Protein AF-B0MLB2-F1 (afdb_monomer_lite)

Str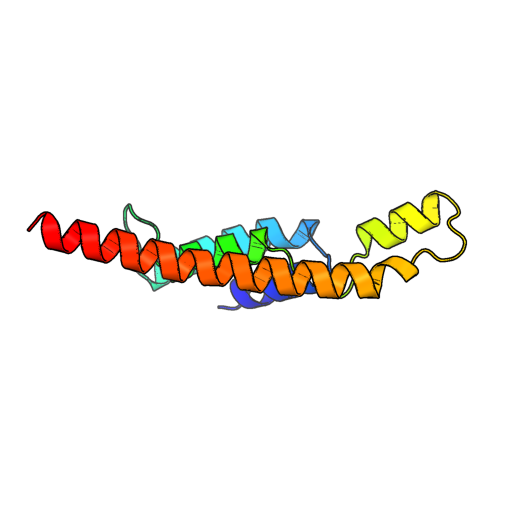ucture (mmCIF, N/CA/C/O backbone):
data_AF-B0MLB2-F1
#
_entry.id   AF-B0MLB2-F1
#
loop_
_atom_site.group_PDB
_atom_site.id
_atom_site.type_symbol
_atom_site.label_atom_id
_atom_site.label_alt_id
_atom_site.label_comp_id
_atom_site.label_asym_id
_atom_site.label_entity_id
_atom_site.label_seq_id
_atom_site.pdbx_PDB_ins_code
_atom_site.Cartn_x
_atom_site.Cartn_y
_atom_site.Cartn_z
_atom_site.occupancy
_atom_site.B_iso_or_equiv
_atom_site.auth_seq_id
_atom_site.auth_comp_id
_atom_site.auth_asym_id
_atom_site.auth_atom_id
_atom_site.pdbx_PDB_model_num
ATOM 1 N N . MET A 1 1 ? -4.051 15.295 7.555 1.00 69.62 1 MET A N 1
ATOM 2 C CA . MET A 1 1 ? -4.400 15.178 6.111 1.00 69.62 1 MET A CA 1
ATOM 3 C C . MET A 1 1 ? -3.174 15.246 5.205 1.00 69.62 1 MET A C 1
ATOM 5 O O . MET A 1 1 ? -3.044 14.394 4.333 1.00 69.62 1 MET A O 1
ATOM 9 N N . GLN A 1 2 ? -2.277 16.225 5.381 1.00 86.38 2 GLN A N 1
ATOM 10 C CA . GLN A 1 2 ? -1.121 16.411 4.491 1.00 86.38 2 GLN A CA 1
ATOM 11 C C . GLN A 1 2 ? -0.227 15.164 4.434 1.00 86.38 2 GLN A C 1
ATOM 13 O O . GLN A 1 2 ? 0.089 14.690 3.346 1.00 86.38 2 GLN A O 1
ATOM 18 N N . TYR A 1 3 ? 0.096 14.558 5.582 1.00 90.19 3 TYR A N 1
ATOM 19 C CA . TYR A 1 3 ? 0.935 13.357 5.610 1.00 90.19 3 TYR A CA 1
ATOM 20 C C . TYR A 1 3 ? 0.285 12.133 4.959 1.00 90.19 3 TYR A C 1
ATOM 22 O O . TYR A 1 3 ? 1.007 11.316 4.404 1.00 90.19 3 TYR A O 1
ATOM 30 N N . ILE A 1 4 ? -1.049 12.015 4.967 1.00 88.00 4 ILE A N 1
ATOM 31 C CA . ILE A 1 4 ? -1.768 10.924 4.282 1.00 88.00 4 ILE A CA 1
ATOM 32 C C . ILE A 1 4 ? -1.567 11.041 2.769 1.00 88.00 4 ILE A C 1
ATOM 34 O O . ILE A 1 4 ? -1.214 10.066 2.110 1.00 88.00 4 ILE A O 1
ATOM 38 N N . ILE A 1 5 ? -1.755 12.248 2.230 1.00 88.38 5 ILE A N 1
ATOM 39 C CA . ILE A 1 5 ? -1.587 12.524 0.800 1.00 88.38 5 ILE A CA 1
ATOM 40 C C . ILE A 1 5 ? -0.126 12.317 0.396 1.00 88.38 5 ILE A C 1
ATOM 42 O O . ILE A 1 5 ? 0.143 11.619 -0.578 1.00 88.38 5 ILE A O 1
ATOM 46 N N . LEU A 1 6 ? 0.823 12.864 1.163 1.00 89.50 6 LEU A N 1
ATOM 47 C CA . LEU A 1 6 ? 2.249 12.678 0.891 1.00 89.50 6 LEU A CA 1
ATOM 48 C C . LEU A 1 6 ? 2.663 11.205 0.961 1.00 89.50 6 LEU A C 1
ATOM 50 O O . LEU A 1 6 ? 3.403 10.745 0.098 1.00 89.50 6 LEU A O 1
ATOM 54 N N . ASN A 1 7 ? 2.181 10.459 1.954 1.00 90.00 7 ASN A N 1
ATOM 55 C CA . ASN A 1 7 ? 2.432 9.028 2.069 1.00 90.00 7 ASN A CA 1
ATOM 56 C C . ASN A 1 7 ? 1.903 8.277 0.833 1.00 90.00 7 ASN A C 1
ATOM 58 O O . ASN A 1 7 ? 2.662 7.551 0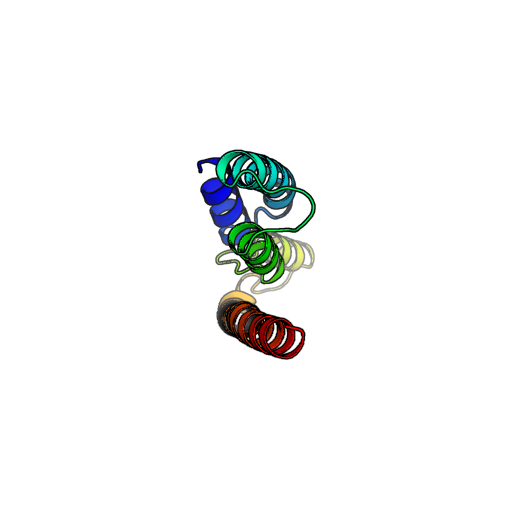.192 1.00 90.00 7 ASN A O 1
ATOM 62 N N . PHE A 1 8 ? 0.656 8.533 0.428 1.00 87.50 8 PHE A N 1
ATOM 63 C CA . PHE A 1 8 ? 0.070 7.924 -0.766 1.00 87.50 8 PHE A CA 1
ATOM 64 C C . PHE A 1 8 ? 0.861 8.253 -2.041 1.00 87.50 8 PHE A C 1
ATOM 66 O O . PHE A 1 8 ? 1.237 7.346 -2.781 1.00 87.50 8 PHE A O 1
ATOM 73 N N . ILE A 1 9 ? 1.182 9.532 -2.267 1.00 88.25 9 ILE A N 1
ATOM 74 C CA . ILE A 1 9 ? 1.954 9.982 -3.436 1.00 88.25 9 ILE A CA 1
ATOM 75 C C . ILE A 1 9 ? 3.360 9.377 -3.430 1.00 88.25 9 ILE A C 1
ATOM 77 O O . ILE A 1 9 ? 3.826 8.906 -4.463 1.00 88.25 9 ILE A O 1
ATOM 81 N N . SER A 1 10 ? 4.040 9.345 -2.283 1.00 88.75 10 SER A N 1
ATOM 82 C CA . SER A 1 10 ? 5.384 8.767 -2.191 1.00 88.75 10 SER A CA 1
ATOM 83 C C . SER A 1 10 ? 5.394 7.273 -2.521 1.00 88.75 10 SER A C 1
ATOM 85 O O . SER A 1 10 ? 6.291 6.817 -3.226 1.00 88.75 10 SER A O 1
ATOM 87 N N . ASN A 1 11 ? 4.369 6.523 -2.100 1.00 85.12 11 ASN A N 1
ATOM 88 C CA . ASN A 1 11 ? 4.217 5.116 -2.462 1.00 85.12 11 ASN A CA 1
ATOM 89 C C . ASN A 1 11 ? 3.940 4.967 -3.968 1.00 85.12 11 ASN A C 1
ATOM 91 O O . ASN A 1 11 ? 4.549 4.135 -4.630 1.00 85.12 11 ASN A O 1
ATOM 95 N N . LEU A 1 12 ? 3.099 5.839 -4.528 1.00 86.44 12 LEU A N 1
ATOM 96 C CA . LEU A 1 12 ? 2.712 5.832 -5.940 1.00 86.44 12 LEU A CA 1
ATOM 97 C C . LEU A 1 12 ? 3.864 6.195 -6.891 1.00 86.44 12 LEU A C 1
ATOM 99 O O . LEU A 1 12 ? 3.963 5.644 -7.986 1.00 86.44 12 LEU A O 1
ATOM 103 N N . LEU A 1 13 ? 4.780 7.058 -6.456 1.00 86.81 13 LEU A N 1
ATOM 104 C CA . LEU A 1 13 ? 6.003 7.412 -7.187 1.00 86.81 13 LEU A CA 1
ATOM 105 C C . LEU A 1 13 ? 7.162 6.421 -6.970 1.00 86.81 13 LEU A C 1
ATOM 107 O O . LEU A 1 13 ? 8.247 6.628 -7.509 1.00 86.81 13 LEU A O 1
ATOM 111 N N . GLY A 1 14 ? 6.967 5.369 -6.168 1.00 78.50 14 GLY A N 1
ATOM 112 C CA . GLY A 1 14 ? 8.022 4.401 -5.853 1.00 78.50 14 GLY A CA 1
ATOM 113 C C . GLY A 1 14 ? 9.101 4.939 -4.909 1.00 78.50 14 GLY A C 1
ATOM 114 O O . GLY A 1 14 ? 10.184 4.370 -4.815 1.00 78.50 14 GLY A O 1
ATOM 115 N N . LEU A 1 15 ? 8.819 6.014 -4.170 1.00 82.25 15 LEU A N 1
ATOM 116 C CA . LEU A 1 15 ? 9.692 6.580 -3.138 1.00 82.25 15 LEU A CA 1
ATOM 117 C C . LEU A 1 15 ? 9.470 5.869 -1.792 1.00 82.25 15 LEU A C 1
ATOM 119 O O . LEU A 1 15 ? 9.215 6.506 -0.766 1.00 82.25 15 LEU A O 1
ATOM 123 N N . GLY A 1 16 ? 9.562 4.534 -1.784 1.00 73.00 16 GLY A N 1
ATOM 124 C CA . GLY A 1 16 ? 9.247 3.695 -0.618 1.00 73.00 16 GLY A CA 1
ATOM 125 C C . GLY A 1 16 ? 10.003 4.092 0.657 1.00 73.00 16 GLY A C 1
ATOM 126 O O . GLY A 1 16 ? 9.427 4.096 1.744 1.00 73.00 16 GLY A O 1
ATOM 127 N N . ASN A 1 17 ? 11.250 4.550 0.514 1.00 77.94 17 ASN A N 1
ATOM 128 C CA . ASN A 1 17 ? 12.088 5.026 1.622 1.00 77.94 17 ASN A CA 1
ATOM 129 C C . ASN A 1 17 ? 11.503 6.251 2.350 1.00 77.94 17 ASN A C 1
ATOM 131 O O . ASN A 1 17 ? 11.715 6.415 3.550 1.00 77.94 17 ASN A O 1
ATOM 135 N N . ALA A 1 18 ? 10.755 7.103 1.645 1.00 82.00 18 ALA A N 1
ATOM 136 C CA . ALA A 1 18 ? 10.064 8.250 2.232 1.00 82.00 18 ALA A CA 1
ATOM 137 C C . ALA A 1 18 ? 8.641 7.896 2.695 1.00 82.00 18 ALA A C 1
ATOM 139 O O . ALA A 1 18 ? 8.109 8.539 3.600 1.00 82.00 18 ALA A O 1
ATOM 140 N N . SER A 1 19 ? 8.032 6.859 2.118 1.00 84.56 19 SER A N 1
ATOM 141 C CA . SER A 1 19 ? 6.645 6.485 2.393 1.00 84.56 19 SER A CA 1
ATOM 142 C C . SER A 1 19 ? 6.414 6.074 3.845 1.00 84.56 19 SER A C 1
ATOM 144 O O . SER A 1 19 ? 5.539 6.632 4.505 1.00 84.56 19 SER A O 1
ATOM 146 N N . THR A 1 20 ? 7.238 5.184 4.399 1.00 85.88 20 THR A N 1
ATOM 147 C CA . THR A 1 20 ? 7.081 4.684 5.777 1.00 85.88 20 THR A CA 1
ATOM 148 C C . THR A 1 20 ? 7.121 5.780 6.856 1.00 85.88 20 THR A C 1
ATOM 150 O O . THR A 1 20 ? 6.197 5.826 7.673 1.00 85.88 20 THR A O 1
ATOM 153 N N . PRO A 1 21 ? 8.107 6.703 6.893 1.00 88.44 21 PRO A N 1
ATOM 154 C CA . PRO A 1 21 ? 8.110 7.772 7.895 1.00 88.44 21 PRO A CA 1
ATOM 155 C C . PRO A 1 21 ? 6.929 8.743 7.732 1.00 88.44 21 PRO A C 1
ATOM 157 O O . PRO A 1 21 ? 6.382 9.214 8.731 1.00 88.44 21 PRO A O 1
ATOM 160 N N . LEU A 1 22 ? 6.484 9.006 6.497 1.00 90.12 22 LEU A N 1
ATOM 161 C CA . LEU A 1 22 ? 5.269 9.787 6.238 1.00 90.12 22 LEU A CA 1
ATOM 162 C C . LEU A 1 22 ? 4.011 9.049 6.715 1.00 90.12 22 LEU A C 1
ATOM 164 O O . LEU A 1 22 ? 3.119 9.669 7.288 1.00 90.12 22 LEU A O 1
ATOM 168 N N . GLY A 1 23 ? 3.964 7.728 6.544 1.00 91.19 23 GLY A N 1
ATOM 169 C CA . GLY A 1 23 ? 2.871 6.869 6.994 1.00 91.19 23 GLY A CA 1
ATOM 170 C C . GLY A 1 23 ? 2.730 6.845 8.513 1.00 91.19 23 GLY A C 1
ATOM 171 O O . GLY A 1 23 ? 1.615 6.921 9.022 1.00 91.19 23 GLY A O 1
ATOM 172 N N . ILE A 1 24 ? 3.845 6.828 9.254 1.00 92.50 24 ILE A N 1
ATOM 173 C CA . ILE A 1 24 ? 3.826 6.925 10.724 1.00 92.50 24 ILE A CA 1
ATOM 174 C C . ILE A 1 24 ? 3.243 8.272 11.170 1.00 92.50 24 ILE A C 1
ATOM 176 O O . ILE A 1 24 ? 2.369 8.297 12.037 1.00 92.50 24 ILE A O 1
ATOM 180 N N . LYS A 1 25 ? 3.664 9.385 10.553 1.00 93.00 25 LYS A N 1
ATOM 181 C CA . LYS A 1 25 ? 3.100 10.715 10.849 1.00 93.00 25 LYS A CA 1
ATOM 182 C C . LYS A 1 25 ? 1.613 10.795 10.498 1.00 93.00 25 LYS A C 1
ATOM 184 O O . LYS A 1 25 ? 0.816 11.285 11.291 1.00 93.00 25 LYS A O 1
ATOM 189 N N . ALA A 1 26 ? 1.224 10.248 9.348 1.00 93.00 26 ALA A N 1
ATOM 190 C CA . ALA A 1 26 ? -0.173 10.145 8.937 1.00 93.00 26 ALA A CA 1
ATOM 191 C C . ALA A 1 26 ? -1.010 9.327 9.934 1.00 93.00 26 ALA A C 1
ATOM 193 O O . ALA A 1 26 ? -2.142 9.696 10.236 1.00 93.00 26 ALA A O 1
ATOM 194 N N . MET A 1 27 ? -0.446 8.247 10.481 1.00 93.69 27 MET A N 1
ATOM 195 C CA . MET A 1 27 ? -1.098 7.410 11.488 1.00 93.69 27 MET A CA 1
ATOM 196 C C . MET A 1 27 ? -1.312 8.151 12.811 1.00 93.69 27 MET A C 1
ATOM 198 O O . MET A 1 27 ? -2.358 7.986 13.435 1.00 93.69 27 MET A O 1
ATOM 202 N N . GLN A 1 28 ? -0.341 8.966 13.234 1.00 92.12 28 GLN A N 1
ATOM 203 C CA . GLN A 1 28 ? -0.463 9.818 14.421 1.00 92.12 28 GLN A CA 1
ATOM 204 C C . GLN A 1 28 ? -1.584 10.848 14.236 1.00 92.12 28 GLN A C 1
ATOM 206 O O . GLN A 1 28 ? -2.486 10.903 15.066 1.00 92.12 28 GLN A O 1
ATOM 211 N N . GLU A 1 29 ? -1.611 11.557 13.100 1.00 91.94 29 GLU A N 1
ATOM 212 C CA . GLU A 1 29 ? -2.697 12.499 12.790 1.00 91.94 29 GLU A CA 1
ATOM 213 C C . GLU A 1 29 ? -4.075 11.822 12.771 1.00 91.94 29 GLU A C 1
ATOM 215 O O . GLU A 1 29 ? -5.031 12.350 13.333 1.00 91.94 29 GLU A O 1
ATOM 220 N N . LEU A 1 30 ? -4.187 10.642 12.149 1.00 91.81 30 LEU A N 1
ATOM 221 C CA . LEU A 1 30 ? -5.433 9.866 12.105 1.00 91.81 30 LEU A CA 1
ATOM 222 C C . LEU A 1 30 ? -5.890 9.422 13.494 1.00 91.81 30 LEU A C 1
ATOM 224 O O . LEU A 1 30 ? -7.087 9.430 13.786 1.00 91.81 30 LEU A O 1
ATOM 228 N N . LYS A 1 31 ? -4.948 9.020 14.350 1.00 92.19 31 LYS A N 1
ATOM 229 C CA . LYS A 1 31 ? -5.247 8.619 15.724 1.00 92.19 31 LYS A CA 1
ATOM 230 C C . LYS A 1 31 ? -5.818 9.791 16.522 1.00 92.19 31 LYS A C 1
ATOM 232 O O . LYS A 1 31 ? -6.820 9.606 17.216 1.00 92.19 31 LYS A O 1
ATOM 237 N N . ASP A 1 32 ? -5.202 10.962 16.403 1.00 91.00 32 ASP A N 1
ATOM 238 C CA . ASP A 1 32 ? -5.599 12.167 17.132 1.00 91.00 32 ASP A CA 1
ATOM 239 C C . ASP A 1 32 ? -6.948 12.703 16.633 1.00 91.00 32 ASP A C 1
ATOM 241 O O . ASP A 1 32 ? -7.843 12.977 17.437 1.00 91.00 32 ASP A O 1
ATOM 245 N N . GLU A 1 33 ? -7.140 12.761 15.312 1.00 91.00 33 GLU A N 1
ATOM 246 C CA . GLU A 1 33 ? -8.377 13.231 14.675 1.00 91.00 33 GLU A CA 1
ATOM 247 C C . GLU A 1 33 ? -9.576 12.343 15.031 1.00 91.00 33 GLU A C 1
ATOM 249 O O . GLU A 1 33 ? -10.632 12.832 15.434 1.00 91.00 33 GLU A O 1
ATOM 254 N N . GLN A 1 34 ? -9.397 11.022 14.976 1.00 90.44 34 GLN A N 1
ATOM 255 C CA . GLN A 1 34 ? -10.472 10.070 15.261 1.00 90.44 34 GLN A CA 1
ATOM 256 C C . GLN A 1 34 ? -10.603 9.719 16.747 1.00 90.44 34 GLN A C 1
ATOM 258 O O . GLN A 1 34 ? -11.436 8.883 17.110 1.00 90.44 34 GLN A O 1
ATOM 263 N N . LYS A 1 35 ? -9.791 10.338 17.617 1.00 89.06 35 LYS A N 1
ATOM 264 C CA . LYS A 1 35 ? -9.718 10.050 19.061 1.00 89.06 35 LYS A CA 1
ATOM 265 C C . LYS A 1 35 ? -9.601 8.547 19.331 1.00 89.06 35 LYS A C 1
ATOM 267 O O . LYS A 1 35 ? -10.231 7.998 20.244 1.00 89.06 35 LYS A O 1
ATOM 272 N N . ALA A 1 36 ? -8.823 7.866 18.492 1.00 84.62 36 ALA A N 1
ATOM 273 C CA . ALA A 1 36 ? -8.695 6.423 18.518 1.00 84.62 36 ALA A CA 1
ATOM 274 C C . ALA A 1 36 ? -7.987 5.996 19.813 1.00 84.62 36 ALA A C 1
ATOM 276 O O . ALA A 1 36 ? -6.878 6.436 20.119 1.00 84.62 36 ALA A O 1
ATOM 277 N N . LYS A 1 37 ? -8.662 5.150 20.600 1.00 82.69 37 LYS A N 1
ATOM 278 C CA . LYS A 1 37 ? -8.164 4.670 21.897 1.00 82.69 37 LYS A CA 1
ATOM 279 C C . LYS A 1 37 ? -7.222 3.474 21.703 1.00 82.69 37 LYS A C 1
ATOM 281 O O . LYS A 1 37 ? -6.139 3.602 21.148 1.00 82.69 37 LYS A O 1
ATOM 286 N N . LYS A 1 38 ? -7.632 2.296 22.182 1.00 83.88 38 LYS A N 1
ATOM 287 C CA . LYS A 1 38 ? -6.829 1.066 22.147 1.00 83.88 38 LYS A CA 1
ATOM 288 C C . LYS A 1 38 ? -6.928 0.321 20.810 1.00 83.88 38 LYS A C 1
ATOM 290 O O . LYS A 1 38 ? -6.005 -0.396 20.449 1.00 83.88 38 LYS A O 1
ATOM 295 N N . ASN A 1 39 ? -8.034 0.498 20.086 1.00 86.62 39 ASN A N 1
ATOM 296 C CA . ASN A 1 39 ? -8.300 -0.202 18.832 1.00 86.62 39 ASN A CA 1
ATOM 297 C C . ASN A 1 39 ? -8.058 0.727 17.643 1.00 86.62 39 ASN A C 1
ATOM 299 O O . ASN A 1 39 ? -8.434 1.900 17.693 1.00 86.62 39 ASN A O 1
ATOM 303 N N . ALA A 1 40 ? -7.483 0.178 16.575 1.00 88.75 40 ALA A N 1
ATOM 304 C CA . ALA A 1 40 ? -7.358 0.880 15.309 1.00 88.75 40 ALA A CA 1
ATOM 305 C C . ALA A 1 40 ? -8.744 1.149 14.713 1.00 88.75 40 ALA A C 1
ATOM 307 O O . ALA A 1 40 ? -9.637 0.298 14.754 1.00 88.75 40 ALA A O 1
ATOM 308 N N . THR A 1 41 ? -8.918 2.339 14.155 1.00 91.06 41 THR A N 1
ATOM 309 C CA . THR A 1 41 ? -10.122 2.694 13.410 1.00 91.06 41 THR A CA 1
ATOM 310 C C . THR A 1 41 ? -10.041 2.174 11.981 1.00 91.06 41 THR A C 1
ATOM 312 O O . THR A 1 41 ? -8.974 1.827 11.469 1.00 91.06 41 THR A O 1
ATOM 315 N N . ARG A 1 42 ? -11.183 2.168 11.294 1.00 90.44 42 ARG A N 1
ATOM 316 C CA . ARG A 1 42 ? -11.278 1.766 9.890 1.00 90.44 42 ARG A CA 1
ATOM 317 C C . ARG A 1 42 ? -10.310 2.538 8.987 1.00 90.44 42 ARG A C 1
ATOM 319 O O . ARG A 1 42 ? -9.649 1.935 8.148 1.00 90.44 42 ARG A O 1
ATOM 326 N N . SER A 1 43 ? -10.192 3.853 9.181 1.00 91.44 43 SER A N 1
ATOM 327 C CA . SER A 1 43 ? -9.292 4.698 8.388 1.00 91.44 43 SER A CA 1
ATOM 328 C C . SER A 1 43 ? -7.818 4.365 8.630 1.00 91.44 43 SER A C 1
ATOM 330 O O . SER A 1 43 ? -7.041 4.329 7.679 1.00 91.44 43 SER A O 1
ATOM 332 N N . MET A 1 44 ? -7.441 4.046 9.873 1.00 92.81 44 MET A N 1
ATOM 333 C CA . MET A 1 44 ? -6.087 3.589 10.205 1.00 92.81 44 MET A CA 1
ATOM 334 C C . MET A 1 44 ? -5.771 2.246 9.533 1.00 92.81 44 MET A C 1
ATOM 336 O O . MET A 1 44 ? -4.710 2.095 8.932 1.00 92.81 44 MET A O 1
ATOM 340 N N . ILE A 1 45 ? -6.706 1.291 9.573 1.00 93.31 45 ILE A N 1
ATOM 341 C CA . ILE A 1 45 ? -6.555 -0.014 8.906 1.00 93.31 45 ILE A CA 1
ATOM 342 C C . ILE A 1 45 ? -6.392 0.177 7.394 1.00 93.31 45 ILE A C 1
ATOM 344 O O . ILE A 1 45 ? -5.460 -0.363 6.802 1.00 93.31 45 ILE A O 1
ATOM 348 N N . MET A 1 46 ? -7.251 0.992 6.777 1.00 92.06 46 MET A N 1
ATOM 349 C CA . MET A 1 46 ? -7.167 1.300 5.349 1.00 92.06 46 MET A CA 1
ATOM 350 C C . MET A 1 46 ? -5.822 1.921 4.971 1.00 92.06 46 MET A C 1
ATOM 352 O O . MET A 1 46 ? -5.236 1.511 3.975 1.00 92.06 46 MET A O 1
ATOM 356 N N . LEU A 1 47 ? -5.294 2.856 5.768 1.00 91.06 47 LEU A N 1
ATOM 357 C CA . LEU A 1 47 ? -3.993 3.469 5.493 1.00 91.06 47 LEU A CA 1
ATOM 358 C C . LEU A 1 47 ? -2.862 2.428 5.460 1.00 91.06 47 LEU A C 1
ATOM 360 O O . LEU A 1 47 ? -2.028 2.459 4.554 1.00 91.06 47 LEU A O 1
ATOM 364 N N . VAL A 1 48 ? -2.839 1.489 6.413 1.00 91.56 48 VAL A N 1
ATOM 365 C CA . VAL A 1 48 ? -1.837 0.405 6.435 1.00 91.56 48 VAL A CA 1
ATOM 366 C C . VAL A 1 48 ? -1.981 -0.496 5.215 1.00 91.56 48 VAL A C 1
ATOM 368 O O . VAL A 1 48 ? -0.987 -0.821 4.565 1.00 91.56 48 VAL A O 1
ATOM 371 N N . VAL A 1 49 ? -3.212 -0.877 4.879 1.00 91.56 49 VAL A N 1
ATOM 372 C CA . VAL A 1 49 ? -3.490 -1.754 3.737 1.00 91.56 49 VAL A CA 1
ATOM 373 C C . VAL A 1 49 ? -3.066 -1.097 2.426 1.00 91.56 49 VAL A C 1
ATOM 375 O O . VAL A 1 49 ? -2.412 -1.742 1.614 1.00 91.56 49 VAL A O 1
ATOM 378 N N . LEU A 1 50 ? -3.343 0.195 2.242 1.00 88.69 50 LEU A N 1
ATOM 379 C CA . LEU A 1 50 ? -2.907 0.948 1.063 1.00 88.69 50 LEU A CA 1
ATOM 380 C C . LEU A 1 50 ? -1.380 1.060 0.967 1.00 88.69 50 LEU A C 1
ATOM 382 O O . LEU A 1 50 ? -0.822 0.930 -0.121 1.00 88.69 50 LEU A O 1
ATOM 386 N N . ASN A 1 51 ? -0.690 1.259 2.094 1.00 87.44 51 ASN A N 1
ATOM 387 C CA . ASN A 1 51 ? 0.774 1.247 2.119 1.00 87.44 51 ASN A CA 1
ATOM 388 C C . ASN A 1 51 ? 1.346 -0.118 1.737 1.00 87.44 51 ASN A C 1
ATOM 390 O O . ASN A 1 51 ? 2.304 -0.182 0.971 1.00 87.44 51 ASN A O 1
ATOM 394 N N . THR A 1 52 ? 0.721 -1.189 2.230 1.00 85.31 52 THR A N 1
ATOM 395 C CA . THR A 1 52 ? 1.150 -2.579 2.024 1.00 85.31 52 THR A CA 1
ATOM 396 C C . THR A 1 52 ? 0.891 -3.060 0.599 1.00 85.31 52 THR A C 1
ATOM 398 O O . THR A 1 52 ? 1.749 -3.702 0.006 1.00 85.31 52 THR A O 1
ATOM 401 N N . ALA A 1 53 ? -0.266 -2.719 0.025 1.00 84.31 53 ALA A N 1
ATOM 402 C CA . ALA A 1 53 ? -0.613 -3.077 -1.349 1.00 84.31 53 ALA A CA 1
ATOM 403 C C . ALA A 1 53 ? 0.295 -2.394 -2.391 1.00 84.31 53 ALA A C 1
ATOM 405 O O . ALA A 1 53 ? 0.368 -2.874 -3.518 1.00 84.31 53 ALA A O 1
ATOM 406 N N . SER A 1 54 ? 0.972 -1.300 -2.003 1.00 71.25 54 SER A N 1
ATOM 407 C CA . SER A 1 54 ? 2.045 -0.603 -2.731 1.00 71.25 54 SER A CA 1
ATOM 408 C C . SER A 1 54 ? 1.842 -0.557 -4.250 1.00 71.25 54 SER A C 1
ATOM 410 O O . SER A 1 54 ? 2.541 -1.201 -5.030 1.00 71.25 54 SER A O 1
ATOM 412 N N . VAL A 1 55 ? 0.845 0.221 -4.681 1.00 76.25 55 VAL A N 1
ATOM 413 C CA . VAL A 1 55 ? 0.653 0.525 -6.104 1.00 76.25 55 VAL A CA 1
ATOM 414 C C . VAL A 1 55 ? 1.677 1.565 -6.516 1.00 76.25 55 VAL A C 1
ATOM 416 O O . VAL A 1 55 ? 1.615 2.693 -6.039 1.00 76.25 55 VAL A O 1
ATOM 419 N N . GLN A 1 56 ? 2.597 1.189 -7.399 1.00 81.44 56 GLN A N 1
ATOM 420 C CA . GLN A 1 56 ? 3.657 2.057 -7.908 1.00 81.44 56 GLN A CA 1
ATOM 421 C C . GLN A 1 56 ? 3.420 2.320 -9.395 1.00 81.44 56 GLN A C 1
ATOM 423 O O . GLN A 1 56 ? 3.382 1.388 -10.196 1.00 81.44 56 GLN A O 1
ATOM 428 N N . LEU A 1 57 ? 3.289 3.591 -9.780 1.00 81.38 57 LEU A N 1
ATOM 429 C CA . LEU A 1 57 ? 3.324 3.979 -11.192 1.00 81.38 57 LEU A CA 1
ATOM 430 C C . LEU A 1 57 ? 4.739 3.847 -11.748 1.00 81.38 57 LEU A C 1
ATOM 432 O O . LEU A 1 57 ? 4.918 3.363 -12.864 1.00 81.38 57 LEU A O 1
ATOM 436 N N . PHE A 1 58 ? 5.730 4.237 -10.945 1.00 82.62 58 PHE A N 1
ATOM 437 C CA . PHE A 1 58 ? 7.141 4.192 -11.300 1.00 82.62 58 PHE A CA 1
ATOM 438 C C . PHE A 1 58 ? 7.899 3.327 -10.286 1.00 82.62 58 PHE A C 1
ATOM 440 O O . PHE A 1 58 ? 8.297 3.834 -9.236 1.00 82.62 58 PHE A O 1
ATOM 447 N N . PRO A 1 59 ? 8.133 2.033 -10.568 1.00 82.38 59 PRO A N 1
ATOM 448 C CA . PRO A 1 59 ? 8.957 1.156 -9.741 1.00 82.38 59 PRO A CA 1
ATOM 449 C C . PRO A 1 59 ? 10.444 1.499 -9.936 1.00 82.38 59 PRO A C 1
ATOM 451 O O . PRO A 1 59 ? 11.238 0.698 -10.430 1.00 82.38 59 PRO A O 1
ATOM 454 N N . SER A 1 60 ? 10.819 2.729 -9.577 1.00 83.50 60 SER A N 1
ATOM 455 C CA . SER A 1 60 ? 12.132 3.330 -9.830 1.00 83.50 60 SER A CA 1
ATOM 456 C C . SER A 1 60 ? 13.276 2.488 -9.270 1.00 83.50 60 SER A C 1
ATOM 458 O O . SER A 1 60 ? 14.285 2.316 -9.945 1.00 83.50 60 SER A O 1
ATOM 460 N N . THR A 1 61 ? 13.097 1.876 -8.095 1.00 84.81 61 THR A N 1
ATOM 461 C CA . THR A 1 61 ? 14.081 0.958 -7.502 1.00 84.81 61 THR A CA 1
ATOM 462 C C . THR A 1 61 ? 14.330 -0.268 -8.377 1.00 84.81 61 THR A C 1
ATOM 464 O O . THR A 1 61 ? 15.479 -0.636 -8.600 1.00 84.81 61 THR A O 1
ATOM 467 N N . VAL A 1 62 ? 13.275 -0.893 -8.908 1.00 86.88 62 VAL A N 1
ATOM 468 C CA . VAL A 1 62 ? 13.413 -2.093 -9.747 1.00 86.88 62 VAL A CA 1
ATOM 469 C C . VAL A 1 62 ? 13.994 -1.728 -11.112 1.00 86.88 62 VAL A C 1
ATOM 471 O O . VAL A 1 62 ? 14.858 -2.439 -11.615 1.00 86.88 62 VAL A O 1
ATOM 474 N N . ILE A 1 63 ? 13.585 -0.592 -11.685 1.00 88.19 63 ILE A N 1
ATOM 475 C CA . ILE A 1 63 ? 14.157 -0.072 -12.935 1.00 88.19 63 ILE A CA 1
ATOM 476 C C . ILE A 1 63 ? 15.653 0.220 -12.756 1.00 88.19 63 ILE A C 1
ATOM 478 O O . ILE A 1 63 ? 16.456 -0.202 -13.586 1.00 88.19 63 ILE A O 1
ATOM 482 N N . ALA A 1 64 ? 16.042 0.880 -11.661 1.00 88.06 64 ALA A N 1
ATOM 483 C CA . ALA A 1 64 ? 17.438 1.180 -11.349 1.00 88.06 64 ALA A CA 1
ATOM 484 C C . ALA A 1 64 ? 18.271 -0.095 -11.160 1.00 88.06 64 ALA A C 1
ATOM 486 O O . ALA A 1 64 ? 19.377 -0.179 -11.689 1.00 88.06 64 ALA A O 1
ATOM 487 N N . LEU A 1 65 ? 17.722 -1.110 -10.482 1.00 89.62 65 LEU A N 1
ATOM 488 C CA . LEU A 1 65 ? 18.360 -2.423 -10.369 1.00 89.62 65 LEU A CA 1
ATOM 489 C C . LEU A 1 65 ? 18.536 -3.074 -11.746 1.00 89.62 65 LEU A C 1
ATOM 491 O O . LEU A 1 65 ? 19.627 -3.512 -12.092 1.00 89.62 65 LEU A O 1
ATOM 495 N N . ARG A 1 66 ? 17.500 -3.104 -12.587 1.00 91.56 66 ARG A N 1
ATOM 496 C CA . ARG A 1 66 ? 17.616 -3.680 -13.938 1.00 91.56 66 ARG A CA 1
ATOM 497 C C . ARG A 1 66 ? 18.652 -2.946 -14.791 1.00 91.56 66 ARG A C 1
ATOM 499 O O . ARG A 1 66 ? 19.411 -3.597 -15.504 1.00 91.56 66 ARG A O 1
ATOM 506 N N . ALA A 1 67 ? 18.719 -1.621 -14.683 1.00 89.94 67 ALA A N 1
ATOM 507 C CA . ALA A 1 67 ? 19.743 -0.819 -15.342 1.00 89.94 67 ALA A CA 1
ATOM 508 C C . ALA A 1 67 ? 21.156 -1.142 -14.823 1.00 89.94 67 ALA A C 1
ATOM 510 O O . ALA A 1 67 ? 22.072 -1.289 -15.628 1.00 89.94 67 ALA A O 1
ATOM 511 N N . SER A 1 68 ? 21.344 -1.328 -13.507 1.00 91.94 68 SER A N 1
ATOM 512 C CA . SER A 1 68 ? 22.659 -1.668 -12.937 1.00 91.94 68 SER A CA 1
ATOM 513 C C . SER A 1 68 ? 23.171 -3.050 -13.352 1.00 91.94 68 SER A C 1
ATOM 515 O O . SER A 1 68 ? 24.377 -3.266 -13.377 1.00 91.94 68 SER A O 1
ATOM 517 N N . TYR A 1 69 ? 22.271 -3.973 -13.700 1.00 91.31 69 TYR A N 1
ATOM 518 C CA . TYR A 1 69 ? 22.605 -5.301 -14.230 1.00 91.31 69 TYR A CA 1
ATOM 519 C C . TYR A 1 69 ? 22.609 -5.354 -15.773 1.00 91.31 69 TYR A C 1
ATOM 521 O O . TYR A 1 69 ? 22.480 -6.433 -16.344 1.00 91.31 69 TYR A O 1
ATOM 529 N N . ALA A 1 70 ? 22.749 -4.205 -16.450 1.00 87.25 70 ALA A N 1
ATOM 530 C CA . ALA A 1 70 ? 22.850 -4.090 -17.910 1.00 87.25 70 ALA A CA 1
ATOM 531 C C . ALA A 1 70 ? 21.674 -4.715 -18.692 1.00 87.25 70 ALA A C 1
ATOM 533 O O . ALA A 1 70 ? 21.849 -5.225 -19.797 1.00 87.25 70 ALA A O 1
ATOM 534 N N . SER A 1 71 ? 20.460 -4.678 -18.133 1.00 88.38 71 SER A N 1
ATOM 535 C CA . SER A 1 71 ? 19.265 -5.117 -18.859 1.00 88.38 71 SER A CA 1
ATOM 536 C C . SER A 1 71 ? 19.034 -4.218 -20.079 1.00 88.38 71 SER A C 1
ATOM 538 O O . SER A 1 71 ? 19.031 -2.998 -19.935 1.00 88.38 71 SER A O 1
ATOM 540 N N . GLU A 1 72 ? 18.802 -4.811 -21.255 1.00 83.75 72 GLU A N 1
ATOM 541 C CA . GLU A 1 72 ? 18.588 -4.074 -22.516 1.00 83.75 72 GLU A CA 1
ATOM 542 C C . GLU A 1 72 ? 17.408 -3.093 -22.435 1.00 83.75 72 GLU A C 1
ATOM 544 O O . GLU A 1 72 ? 17.454 -1.999 -22.992 1.00 83.75 72 GLU A O 1
ATOM 549 N N . SER A 1 73 ? 16.369 -3.460 -21.681 1.00 88.75 73 SER A N 1
ATOM 550 C CA . SER A 1 73 ? 15.140 -2.679 -21.542 1.00 88.75 73 SER A CA 1
ATOM 551 C C . SER A 1 73 ? 14.634 -2.627 -20.087 1.00 88.75 73 SER A C 1
ATOM 553 O O . SER A 1 73 ? 13.650 -3.277 -19.715 1.00 88.75 73 SER A O 1
ATOM 555 N N . PRO A 1 74 ? 15.269 -1.831 -19.201 1.00 85.38 74 PRO A N 1
ATOM 556 C CA . PRO A 1 74 ? 14.970 -1.807 -17.762 1.00 85.38 74 PRO A CA 1
ATOM 557 C C . PRO A 1 74 ? 13.520 -1.444 -17.395 1.00 85.38 74 PRO A C 1
ATOM 559 O O . PRO A 1 74 ? 13.045 -1.830 -16.324 1.00 85.38 74 PRO A O 1
ATOM 562 N N . ALA A 1 75 ? 12.794 -0.760 -18.285 1.00 87.94 75 ALA A N 1
ATOM 563 C CA . ALA A 1 75 ? 11.417 -0.314 -18.073 1.00 87.94 75 ALA A CA 1
ATOM 564 C C . ALA A 1 75 ? 10.329 -1.299 -18.556 1.00 87.94 75 ALA A C 1
ATOM 566 O O . ALA A 1 75 ? 9.166 -1.119 -18.206 1.00 87.94 75 ALA A O 1
ATOM 567 N N . ASP A 1 76 ? 10.670 -2.375 -19.273 1.00 90.56 76 ASP A N 1
ATOM 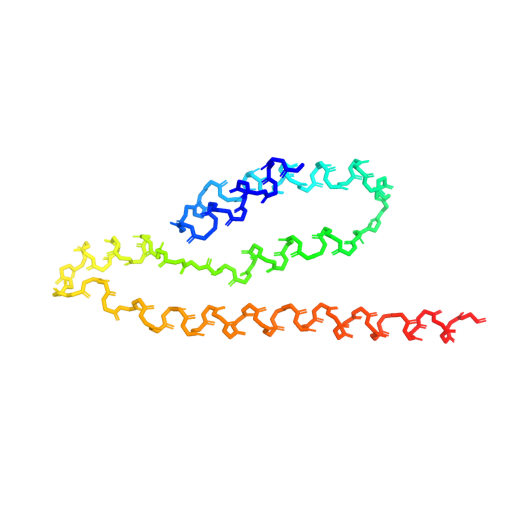568 C CA . ASP A 1 76 ? 9.670 -3.294 -19.865 1.00 90.56 76 ASP A CA 1
ATOM 569 C C . ASP A 1 76 ? 8.772 -4.023 -18.851 1.00 90.56 76 ASP A C 1
ATOM 571 O O . ASP A 1 76 ? 7.736 -4.576 -19.204 1.00 90.56 76 ASP A O 1
ATOM 575 N N . ILE A 1 77 ? 9.130 -3.998 -17.568 1.00 89.69 77 ILE A N 1
ATOM 576 C CA . ILE A 1 77 ? 8.316 -4.555 -16.481 1.00 89.69 77 ILE A CA 1
ATOM 577 C C . ILE A 1 77 ? 7.070 -3.718 -16.157 1.00 89.69 77 ILE A C 1
ATOM 579 O O . ILE A 1 77 ? 6.180 -4.217 -15.470 1.00 89.69 77 ILE A O 1
ATOM 583 N N . LEU A 1 78 ? 6.989 -2.464 -16.621 1.00 89.88 78 LEU A N 1
ATOM 584 C CA . LEU A 1 78 ? 5.926 -1.522 -16.250 1.00 89.88 78 LEU A CA 1
ATOM 585 C C . LEU A 1 78 ? 4.502 -2.058 -16.483 1.00 89.88 78 LEU A C 1
ATOM 587 O O . LEU A 1 78 ? 3.708 -1.995 -15.542 1.00 89.88 78 LEU A O 1
ATOM 591 N N . PRO A 1 79 ? 4.157 -2.641 -17.652 1.00 90.62 79 PRO A N 1
ATOM 592 C CA . PRO A 1 79 ? 2.800 -3.136 -17.884 1.00 90.62 79 PRO A CA 1
ATOM 593 C C . PRO A 1 79 ? 2.414 -4.253 -16.909 1.00 90.62 79 PRO A C 1
ATOM 595 O O . PRO A 1 79 ? 1.302 -4.267 -16.384 1.00 90.62 79 PRO A O 1
ATOM 598 N N . CYS A 1 80 ? 3.351 -5.161 -16.620 1.00 90.56 80 CYS A N 1
ATOM 599 C CA . CYS A 1 80 ? 3.148 -6.239 -15.655 1.00 90.56 80 CYS A CA 1
ATOM 600 C C . CYS A 1 80 ? 2.939 -5.681 -14.241 1.00 90.56 80 CYS A C 1
ATOM 602 O O . CYS A 1 80 ? 1.989 -6.065 -13.556 1.00 90.56 80 CYS A O 1
ATOM 604 N N . VAL A 1 81 ? 3.775 -4.721 -13.830 1.00 90.56 81 VAL A N 1
ATOM 605 C CA . VAL A 1 81 ? 3.671 -4.066 -12.520 1.00 90.56 81 VAL A CA 1
ATOM 606 C C . VAL A 1 81 ? 2.309 -3.403 -12.350 1.00 90.56 81 VAL A C 1
ATOM 608 O O . VAL A 1 81 ? 1.651 -3.650 -11.346 1.00 90.56 81 VAL A O 1
ATOM 611 N N . TRP A 1 82 ? 1.827 -2.634 -13.329 1.00 90.50 82 TRP A N 1
ATOM 612 C CA . TRP A 1 82 ? 0.529 -1.962 -13.208 1.00 90.50 82 TRP A CA 1
ATOM 613 C C . TRP A 1 82 ? -0.639 -2.939 -13.073 1.00 90.50 82 TRP A C 1
ATOM 615 O O . TRP A 1 82 ? -1.509 -2.728 -12.228 1.00 90.50 82 TRP A O 1
ATOM 625 N N . VAL A 1 83 ? -0.646 -4.026 -13.852 1.00 92.44 83 VAL A N 1
ATOM 626 C CA . VAL A 1 83 ? -1.699 -5.051 -13.775 1.00 92.44 83 VAL A CA 1
ATOM 627 C C . VAL A 1 83 ? -1.693 -5.731 -12.406 1.00 92.44 83 VAL A C 1
ATOM 629 O O . VAL A 1 83 ? -2.733 -5.815 -11.750 1.00 92.44 83 VAL A O 1
ATOM 632 N N . VAL A 1 84 ? -0.525 -6.176 -11.939 1.00 91.62 84 VAL A N 1
ATOM 633 C CA . VAL A 1 84 ? -0.393 -6.856 -10.643 1.00 91.62 84 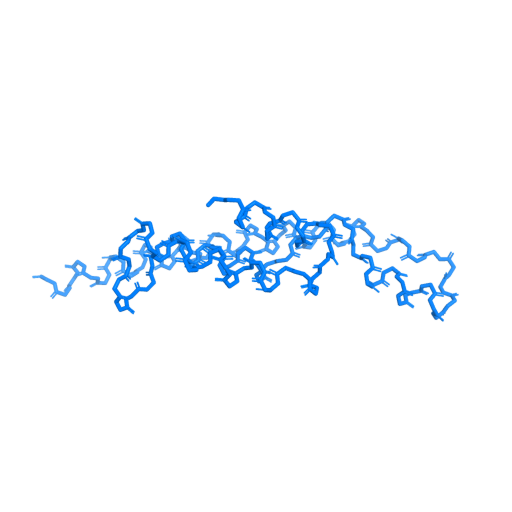VAL A CA 1
ATOM 634 C C . VAL A 1 84 ? -0.711 -5.908 -9.486 1.00 91.62 84 VAL A C 1
ATOM 636 O O . VAL A 1 84 ? -1.425 -6.293 -8.561 1.00 91.62 84 VAL A O 1
ATOM 639 N N . SER A 1 85 ? -0.247 -4.659 -9.540 1.00 90.25 85 SER A N 1
ATOM 640 C CA . SER A 1 85 ? -0.542 -3.648 -8.523 1.00 90.25 85 SER A CA 1
ATOM 641 C C . SER A 1 85 ? -2.032 -3.317 -8.457 1.00 90.25 85 SER A C 1
ATOM 643 O O . SER A 1 85 ? -2.578 -3.235 -7.358 1.00 90.25 85 SER A O 1
ATOM 645 N N . ALA A 1 86 ? -2.710 -3.171 -9.600 1.00 90.75 86 ALA A N 1
ATOM 646 C CA . ALA A 1 86 ? -4.152 -2.936 -9.630 1.00 90.75 86 ALA A CA 1
ATOM 647 C C . ALA A 1 86 ? -4.916 -4.104 -8.989 1.00 90.75 86 ALA A C 1
ATOM 649 O O . ALA A 1 86 ? -5.734 -3.885 -8.096 1.00 90.75 86 ALA A O 1
ATOM 650 N N . LEU A 1 87 ? -4.586 -5.344 -9.368 1.00 93.00 87 LEU A N 1
ATOM 651 C CA . LEU A 1 87 ? -5.189 -6.548 -8.789 1.00 93.00 87 LEU A CA 1
ATOM 652 C C . LEU A 1 87 ? -4.937 -6.647 -7.278 1.00 93.00 87 LEU A C 1
ATOM 654 O O . LEU A 1 87 ? -5.875 -6.863 -6.509 1.00 93.00 87 LEU A O 1
ATOM 658 N N . SER A 1 88 ? -3.692 -6.444 -6.843 1.00 92.19 88 SER A N 1
ATOM 659 C CA . SER A 1 88 ? -3.301 -6.473 -5.430 1.00 92.19 88 SER A CA 1
ATOM 660 C C . SER A 1 88 ? -4.060 -5.431 -4.610 1.00 92.19 88 SER A C 1
ATOM 662 O O . SER A 1 88 ? -4.594 -5.748 -3.544 1.00 92.19 88 SER A O 1
ATOM 664 N N . LEU A 1 89 ? -4.183 -4.204 -5.125 1.00 91.06 89 LEU A N 1
ATOM 665 C CA . LEU A 1 89 ? -4.934 -3.138 -4.472 1.00 91.06 89 LEU A CA 1
ATOM 666 C C . LEU A 1 89 ? -6.412 -3.494 -4.347 1.00 91.06 89 LEU A C 1
ATOM 668 O O . LEU A 1 89 ? -6.975 -3.373 -3.259 1.00 91.06 89 LEU A O 1
ATOM 672 N N . THR A 1 90 ? -7.038 -3.950 -5.433 1.00 92.44 90 THR A N 1
ATOM 673 C CA . THR A 1 90 ? -8.455 -4.324 -5.425 1.00 92.44 90 THR A CA 1
ATOM 674 C C . THR A 1 90 ? -8.718 -5.434 -4.413 1.00 92.44 90 THR A C 1
ATOM 676 O O . THR A 1 90 ? -9.602 -5.289 -3.571 1.00 92.44 90 THR A O 1
ATOM 679 N N . LEU A 1 91 ? -7.922 -6.507 -4.427 1.00 94.69 91 LEU A N 1
ATOM 680 C CA . LEU A 1 91 ? -8.063 -7.622 -3.485 1.00 94.69 91 LEU A CA 1
ATOM 681 C C . LEU A 1 91 ? -7.806 -7.198 -2.035 1.00 94.69 91 LEU A C 1
ATOM 683 O O . LEU A 1 91 ? -8.547 -7.596 -1.133 1.00 94.69 91 LEU A O 1
ATOM 687 N N . SER A 1 92 ? -6.797 -6.361 -1.800 1.00 92.75 92 SER A N 1
ATOM 688 C CA . SER A 1 92 ? -6.458 -5.859 -0.466 1.00 92.75 92 SER A CA 1
ATOM 689 C C . SER A 1 92 ? -7.572 -4.986 0.114 1.00 92.75 92 SER A C 1
ATOM 691 O O . SER A 1 92 ? -7.988 -5.173 1.257 1.00 92.75 92 SER A O 1
ATOM 693 N N . VAL A 1 93 ? -8.116 -4.071 -0.690 1.00 92.50 93 VAL A N 1
ATOM 694 C CA . VAL A 1 93 ? -9.235 -3.211 -0.288 1.00 92.50 93 VAL A CA 1
ATOM 695 C C . VAL A 1 93 ? -10.499 -4.039 -0.057 1.00 92.50 93 VAL A C 1
ATOM 697 O O . VAL A 1 93 ? -11.141 -3.886 0.982 1.00 92.50 93 VAL A O 1
ATOM 700 N N . LEU A 1 94 ? -10.833 -4.961 -0.968 1.00 94.38 94 LEU A N 1
ATOM 701 C CA . LEU A 1 94 ? -11.959 -5.888 -0.799 1.00 94.38 94 LEU A CA 1
ATOM 702 C C . LEU A 1 94 ? -11.833 -6.700 0.491 1.00 94.38 94 LEU A C 1
ATOM 704 O O . LEU A 1 94 ? -12.820 -6.866 1.207 1.00 94.38 94 LEU A O 1
ATOM 708 N N . SER A 1 95 ? -10.623 -7.146 0.827 1.00 93.38 95 SER A N 1
ATOM 709 C CA . SER A 1 95 ? -10.363 -7.872 2.068 1.00 93.38 95 SER A CA 1
ATOM 710 C C . SER A 1 95 ? -10.750 -7.043 3.293 1.00 93.38 95 SER A C 1
ATOM 712 O O . SER A 1 95 ? -11.431 -7.564 4.172 1.00 93.38 95 SER A O 1
ATOM 714 N N . VAL A 1 96 ? -10.437 -5.743 3.338 1.00 93.44 96 VAL A N 1
ATOM 715 C CA . VAL A 1 96 ? -10.866 -4.880 4.457 1.00 93.44 96 VAL A CA 1
ATOM 716 C C . VAL A 1 96 ? -12.385 -4.884 4.613 1.00 93.44 96 VAL A C 1
ATOM 718 O O . VAL A 1 96 ? -12.877 -5.100 5.718 1.00 93.44 96 VAL A O 1
ATOM 721 N N . PHE A 1 97 ? -13.133 -4.720 3.519 1.00 93.00 97 PHE A N 1
ATOM 722 C CA . PHE A 1 97 ? -14.599 -4.730 3.559 1.00 93.00 97 PHE A CA 1
ATOM 723 C C . PHE A 1 97 ? -15.173 -6.083 4.001 1.00 93.00 97 PHE A C 1
ATOM 725 O O . PHE A 1 97 ? -16.122 -6.135 4.789 1.00 93.00 97 PHE A O 1
ATOM 732 N N . VAL A 1 98 ? -14.605 -7.186 3.511 1.00 94.19 98 VAL A N 1
ATOM 733 C CA . VAL A 1 98 ? -15.036 -8.541 3.881 1.00 94.19 98 VAL A CA 1
ATOM 734 C C . VAL A 1 98 ? -14.791 -8.792 5.370 1.00 94.19 98 VAL A C 1
ATOM 736 O O . VAL A 1 98 ? -15.709 -9.212 6.079 1.00 94.19 98 VAL A O 1
ATOM 739 N N . PHE A 1 99 ? -13.591 -8.490 5.869 1.00 92.12 99 PHE A N 1
ATOM 740 C CA . PHE A 1 99 ? -13.240 -8.679 7.279 1.00 92.12 99 PHE A CA 1
ATOM 741 C C . PHE A 1 99 ? -14.032 -7.758 8.209 1.00 92.12 99 PHE A C 1
ATOM 743 O O . PHE A 1 99 ? -14.474 -8.207 9.267 1.00 92.12 99 PHE A O 1
ATOM 750 N N . GLU A 1 100 ? -14.281 -6.511 7.808 1.00 90.69 100 GLU A N 1
ATOM 751 C CA . GLU A 1 100 ? -15.152 -5.580 8.533 1.00 90.69 100 GLU A CA 1
ATOM 752 C C . GLU A 1 100 ? -16.550 -6.186 8.725 1.00 90.69 100 GLU A C 1
ATOM 754 O O . GLU A 1 100 ? -17.039 -6.297 9.852 1.00 90.69 100 GLU A O 1
ATOM 759 N N . ARG A 1 101 ? -17.152 -6.707 7.648 1.00 89.19 101 ARG A N 1
ATOM 760 C CA . ARG A 1 101 ? -18.489 -7.317 7.699 1.00 89.19 101 ARG A CA 1
ATOM 761 C C . ARG A 1 101 ? -18.534 -8.595 8.539 1.00 89.19 101 ARG A C 1
ATOM 763 O O . ARG A 1 101 ? -19.519 -8.830 9.243 1.00 89.19 101 ARG A O 1
ATOM 770 N N . ILE A 1 102 ? -17.488 -9.422 8.487 1.00 90.75 102 ILE A N 1
ATOM 771 C CA . ILE A 1 102 ? -17.376 -10.636 9.313 1.00 90.75 102 ILE A CA 1
ATOM 772 C C . ILE A 1 102 ? -17.271 -10.266 10.799 1.00 90.75 102 ILE A C 1
ATOM 774 O O . ILE A 1 102 ? -17.981 -10.844 11.629 1.00 90.75 102 ILE A O 1
ATOM 778 N N . CYS A 1 103 ? -16.424 -9.295 11.143 1.00 86.56 103 CYS A N 1
ATOM 779 C CA . CYS A 1 103 ? -16.231 -8.834 12.518 1.00 86.56 103 CYS A CA 1
ATOM 780 C C . CYS A 1 103 ? -17.498 -8.195 13.099 1.00 86.56 103 CYS A C 1
ATOM 782 O O . CYS A 1 103 ? -17.883 -8.520 14.225 1.00 86.56 103 CYS A O 1
ATOM 784 N N . ASP A 1 104 ? -18.200 -7.366 12.326 1.00 85.31 104 ASP A N 1
ATOM 785 C CA . ASP A 1 104 ? -19.460 -6.755 12.758 1.00 85.31 104 ASP A CA 1
ATOM 786 C C . ASP A 1 104 ? -20.553 -7.795 13.014 1.00 85.31 104 ASP A C 1
ATOM 788 O O . ASP A 1 104 ? -21.276 -7.713 14.012 1.00 85.31 104 ASP A O 1
ATOM 792 N N . LYS A 1 105 ? -20.653 -8.818 12.154 1.00 80.56 105 LYS A N 1
ATOM 793 C CA . LYS A 1 105 ? -21.603 -9.922 12.344 1.00 80.56 105 LYS A CA 1
ATOM 794 C C . LYS A 1 105 ? -21.297 -10.709 13.621 1.00 80.56 105 LYS A C 1
ATOM 796 O O . LYS A 1 105 ? -22.214 -11.001 14.385 1.00 80.56 105 LYS A O 1
ATOM 801 N N . ARG A 1 106 ? -20.018 -10.993 13.900 1.00 79.62 106 ARG A N 1
ATOM 802 C CA . ARG A 1 106 ? -19.596 -11.643 15.157 1.00 79.62 106 ARG A CA 1
ATOM 803 C C . ARG A 1 106 ? -19.945 -10.799 16.381 1.00 79.62 106 ARG A C 1
ATOM 805 O O . ARG A 1 106 ? -20.457 -11.339 17.353 1.00 79.62 106 ARG A O 1
ATOM 812 N N . ARG A 1 107 ? -19.725 -9.482 16.326 1.00 80.06 107 ARG A N 1
ATOM 813 C CA . ARG A 1 107 ? -20.028 -8.570 17.440 1.00 80.06 107 ARG A CA 1
ATOM 814 C C . ARG A 1 107 ? -21.522 -8.499 17.761 1.00 80.06 107 ARG A C 1
ATOM 816 O O . ARG A 1 107 ? -21.867 -8.352 18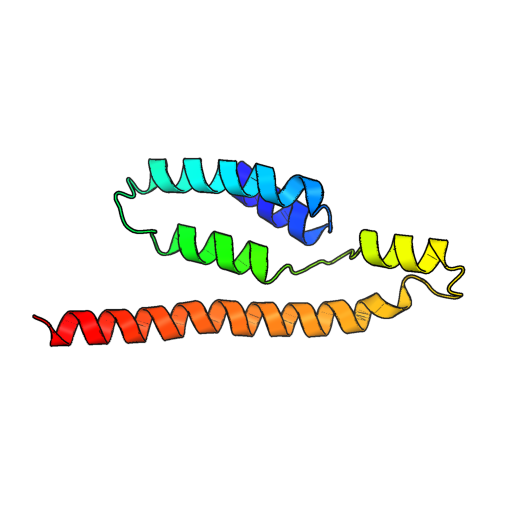.928 1.00 80.06 107 ARG A O 1
ATOM 823 N N . LYS A 1 108 ? -22.393 -8.596 16.751 1.00 76.50 108 LYS A N 1
ATOM 824 C CA . LYS A 1 108 ? -23.853 -8.636 16.941 1.00 76.50 108 LYS A CA 1
ATOM 825 C C . LYS A 1 108 ? -24.341 -9.949 17.555 1.00 76.50 108 LYS A C 1
A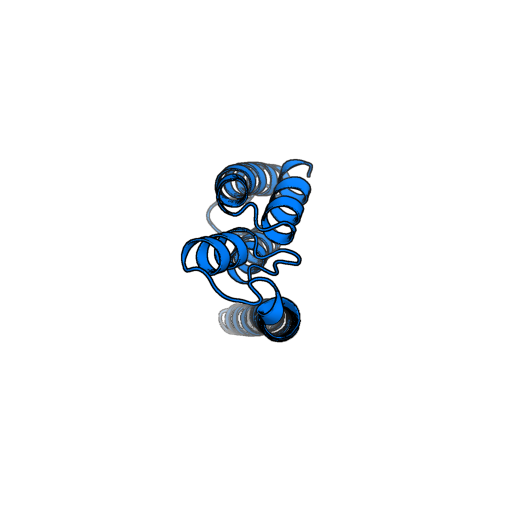TOM 827 O O . LYS A 1 108 ? -25.269 -9.897 18.337 1.00 76.50 108 LYS A O 1
ATOM 832 N N . ASN A 1 109 ? -23.704 -11.080 17.248 1.00 74.50 109 ASN A N 1
ATOM 833 C CA . ASN A 1 109 ? -24.065 -12.388 17.819 1.00 74.50 109 ASN A CA 1
ATOM 834 C C . ASN A 1 109 ? -23.588 -12.596 19.271 1.00 74.50 109 ASN A C 1
ATOM 836 O O . ASN A 1 109 ? -23.991 -13.562 19.906 1.00 74.50 109 ASN A O 1
ATOM 840 N N . LEU A 1 110 ? -22.686 -11.744 19.769 1.00 72.69 110 LEU A N 1
ATOM 841 C CA . LEU A 1 110 ? -22.165 -11.775 21.145 1.00 72.69 110 LEU A CA 1
ATOM 842 C C . LEU A 1 110 ? -22.957 -10.878 22.115 1.00 72.69 110 LEU A C 1
ATOM 844 O O . LEU A 1 110 ? -22.630 -10.844 23.300 1.00 72.69 110 LEU A O 1
ATOM 848 N N . LYS A 1 111 ? -23.931 -10.112 21.613 1.00 55.84 111 LYS A N 1
ATOM 849 C CA . LYS A 1 111 ? -24.850 -9.277 22.394 1.00 55.84 111 LYS A CA 1
ATOM 850 C C . LYS A 1 111 ? -26.233 -9.904 22.389 1.00 55.84 111 LYS A C 1
ATOM 852 O O . LYS A 1 111 ? -26.914 -9.743 23.419 1.00 55.84 111 LYS A O 1
#

Foldseek 3Di:
DVLLVVLLVCLQQLVLVVNVVSLVVVLVVVCVVVVPDPDDDLVNLLSVLSNVLRQYQCNPVQLVVCVVVVNPCSCPCNVVSNVSSVVSSVVSVVVSVVVVVVVVVVVVVVD

Secondary structure (DSSP, 8-state):
-HHHHHHHHHHHTT-HHHHHHHHHHHHHHHHHHTT--SSPPHHHHHHHHHHHH---S--HHHHHHHHHTT-S-TTTTHHHHHHHHHHHHHHHHHHHHHHHHHHHHHHHHT-

Sequence (111 aa):
MQYIILNFISNLLGLGNASTPLGIKAMQELKDEQKAKKNATRSMIMLVVLNTASVQLFPSTVIALRASYASESPADILPCVWVVSALSLTLSVLSVFVFERICDKRRKNLK

Organism: NCBI:txid428128

Radius of gyration: 17.43 Å; chains: 1; bounding box: 48×29×45 Å

pLDDT: mean 87.47, std 6.11, range [55.84, 94.69]